Protein AF-A0A2P4PXH3-F1 (afdb_monomer_lite)

Foldseek 3Di:
DVVVVVVVVVVVVVVVVVVVVVVVVVVVVVVVVVVVVVVVVVVVVVVVVVVVVVVVVVVVVVVVVVCCLLLPQLAECVCVVLVVLDDSVLSSVLSNCQQPPPDHDDSVQRNDDHVVSVVSSVVSSVVVVVVVVVVVVVVVVVVVVVVVVVVVVVVVD

Structure (mmCIF, N/CA/C/O backbone):
data_AF-A0A2P4PXH3-F1
#
_entry.id   AF-A0A2P4PXH3-F1
#
loop_
_atom_site.group_PDB
_atom_site.id
_atom_site.type_symbol
_atom_site.label_atom_id
_atom_site.label_alt_id
_atom_site.label_comp_id
_atom_site.label_asym_id
_atom_site.label_entity_id
_atom_site.label_seq_id
_atom_site.pdbx_PDB_ins_code
_atom_site.Cartn_x
_atom_site.Cartn_y
_atom_site.Cartn_z
_atom_site.occupancy
_atom_site.B_iso_or_equiv
_atom_site.auth_seq_id
_atom_site.auth_comp_id
_atom_site.auth_asym_id
_atom_site.auth_atom_id
_atom_site.pdbx_PDB_model_num
ATOM 1 N N . MET A 1 1 ? 57.988 -6.905 -67.460 1.00 62.19 1 MET A N 1
ATOM 2 C CA . MET A 1 1 ? 56.958 -7.724 -68.136 1.00 62.19 1 MET A CA 1
ATOM 3 C C . MET A 1 1 ? 56.454 -8.871 -67.262 1.00 62.19 1 MET A C 1
ATOM 5 O O . MET A 1 1 ? 55.381 -8.696 -66.715 1.00 62.19 1 MET A O 1
ATOM 9 N N . GLN A 1 2 ? 57.168 -9.992 -67.050 1.00 64.94 2 GLN A N 1
ATOM 10 C CA . GLN A 1 2 ? 56.602 -11.113 -66.259 1.00 64.94 2 GLN A CA 1
ATOM 11 C C . GLN A 1 2 ? 56.309 -10.747 -64.787 1.00 64.94 2 GLN A C 1
ATOM 13 O O . GLN A 1 2 ? 55.226 -11.041 -64.301 1.00 64.94 2 GLN A O 1
ATOM 18 N N . SER A 1 3 ? 57.203 -10.010 -64.112 1.00 68.44 3 SER A N 1
ATOM 19 C CA . SER A 1 3 ? 56.995 -9.595 -62.710 1.00 68.44 3 SER A CA 1
ATOM 20 C C . SER A 1 3 ? 55.825 -8.622 -62.509 1.00 68.44 3 SER A C 1
ATOM 22 O O . SER A 1 3 ? 55.194 -8.634 -61.462 1.00 68.44 3 SER A O 1
ATOM 24 N N . GLU A 1 4 ? 55.522 -7.788 -63.507 1.00 69.25 4 GLU A N 1
ATOM 25 C CA . GLU A 1 4 ? 54.403 -6.830 -63.463 1.00 69.25 4 GLU A CA 1
ATOM 26 C C . GLU A 1 4 ? 53.055 -7.538 -63.677 1.00 69.25 4 GLU A C 1
ATOM 28 O O . GLU A 1 4 ? 52.033 -7.131 -63.119 1.00 69.25 4 GLU A O 1
ATOM 33 N N . ILE A 1 5 ? 53.051 -8.621 -64.464 1.00 70.12 5 ILE A N 1
ATOM 34 C CA . ILE A 1 5 ? 51.877 -9.477 -64.667 1.00 70.12 5 ILE A CA 1
ATOM 35 C C . ILE A 1 5 ? 51.546 -10.226 -63.364 1.00 70.12 5 ILE A C 1
ATOM 37 O O . ILE A 1 5 ? 50.394 -10.208 -62.930 1.00 70.12 5 ILE A O 1
ATOM 41 N N . ASP A 1 6 ? 52.555 -10.784 -62.689 1.00 77.75 6 ASP A N 1
ATOM 42 C CA . ASP A 1 6 ? 52.374 -11.545 -61.445 1.00 77.75 6 ASP A CA 1
ATOM 43 C C . ASP A 1 6 ? 51.876 -10.659 -60.274 1.00 77.75 6 ASP A C 1
ATOM 45 O O . ASP A 1 6 ? 51.034 -11.071 -59.469 1.00 77.75 6 ASP A O 1
ATOM 49 N N . GLU A 1 7 ? 52.339 -9.407 -60.195 1.00 85.88 7 GLU A N 1
ATOM 50 C CA . GLU A 1 7 ? 51.901 -8.430 -59.186 1.00 85.88 7 GLU A CA 1
ATOM 51 C C . GLU A 1 7 ? 50.451 -7.965 -59.424 1.00 85.88 7 GLU A C 1
ATOM 53 O O . GLU A 1 7 ? 49.658 -7.836 -58.485 1.00 85.88 7 GLU A O 1
ATOM 58 N N . THR A 1 8 ? 50.064 -7.811 -60.695 1.00 87.69 8 THR A N 1
ATOM 59 C CA . THR A 1 8 ? 48.694 -7.464 -61.101 1.00 87.69 8 THR A CA 1
ATOM 60 C C . THR A 1 8 ? 47.686 -8.544 -60.696 1.00 87.69 8 THR A C 1
ATOM 62 O O . THR A 1 8 ? 46.592 -8.226 -60.221 1.00 87.69 8 THR A O 1
ATOM 65 N N . ASP A 1 9 ? 48.032 -9.822 -60.844 1.00 89.62 9 ASP A N 1
ATOM 66 C CA . ASP A 1 9 ? 47.140 -10.922 -60.464 1.00 89.62 9 ASP A CA 1
ATOM 67 C C . ASP A 1 9 ? 47.022 -11.084 -58.939 1.00 89.62 9 ASP A C 1
ATOM 69 O O . ASP A 1 9 ? 45.924 -11.324 -58.427 1.00 89.62 9 ASP A O 1
ATOM 73 N N . SER A 1 10 ? 48.101 -10.832 -58.191 1.00 90.12 10 SER A N 1
ATOM 74 C CA . SER A 1 10 ? 48.070 -10.776 -56.721 1.00 90.12 10 SER A CA 1
ATOM 75 C C . SER A 1 10 ? 47.143 -9.664 -56.198 1.00 90.12 10 SER A C 1
ATOM 77 O O . SER A 1 10 ? 46.334 -9.884 -55.287 1.00 90.12 10 SER A O 1
ATOM 79 N N . LEU A 1 11 ? 47.175 -8.479 -56.823 1.00 93.31 11 LEU A N 1
ATOM 80 C CA . LEU A 1 11 ? 46.281 -7.367 -56.482 1.00 93.31 11 LEU A CA 1
ATOM 81 C C . LEU A 1 11 ? 44.805 -7.695 -56.754 1.00 93.31 11 LEU A C 1
ATOM 83 O O . LEU A 1 11 ? 43.960 -7.398 -55.908 1.00 93.31 11 LEU A O 1
ATOM 87 N N . LYS A 1 12 ? 44.481 -8.357 -57.874 1.00 93.25 12 LYS A N 1
ATOM 88 C CA . LYS A 1 12 ? 43.102 -8.797 -58.174 1.00 93.25 12 LYS A CA 1
ATOM 89 C C . LYS A 1 12 ? 42.553 -9.742 -57.105 1.00 93.25 12 LYS A C 1
ATOM 91 O O . LYS A 1 12 ? 41.405 -9.593 -56.690 1.00 93.25 12 LYS A O 1
ATOM 96 N N . ILE A 1 13 ? 43.371 -10.682 -56.627 1.00 94.06 13 ILE A N 1
ATOM 97 C CA . ILE A 1 13 ? 42.988 -11.603 -55.546 1.00 94.06 13 ILE A CA 1
ATOM 98 C C . ILE A 1 13 ? 42.719 -10.826 -54.249 1.00 94.06 13 ILE A C 1
ATOM 100 O O . ILE A 1 13 ? 41.737 -11.093 -53.553 1.00 94.06 13 ILE A O 1
ATOM 104 N N . CYS A 1 14 ? 43.563 -9.840 -53.930 1.00 93.12 14 CYS A N 1
ATOM 105 C CA . CYS A 1 14 ? 43.396 -9.015 -52.735 1.00 93.12 14 CYS A CA 1
ATOM 106 C C . CYS A 1 14 ? 42.105 -8.176 -52.788 1.00 93.12 14 CYS A C 1
ATOM 108 O O . CYS A 1 14 ? 41.376 -8.110 -51.797 1.00 93.12 14 CYS A O 1
ATOM 110 N N . ILE A 1 15 ? 41.779 -7.608 -53.955 1.00 95.81 15 ILE A N 1
ATOM 111 C CA . ILE A 1 15 ? 40.533 -6.863 -54.191 1.00 95.81 15 ILE A CA 1
ATOM 112 C C . ILE A 1 15 ? 39.315 -7.770 -53.997 1.00 95.81 15 ILE A C 1
ATOM 114 O O . ILE A 1 15 ? 38.429 -7.426 -53.219 1.00 95.81 15 ILE A O 1
ATOM 118 N N . ALA A 1 16 ? 39.303 -8.957 -54.611 1.00 95.06 16 ALA A N 1
ATOM 119 C CA . ALA A 1 16 ? 38.190 -9.897 -54.475 1.00 95.06 16 ALA A CA 1
ATOM 120 C C . ALA A 1 16 ? 37.948 -10.304 -53.008 1.00 95.06 16 ALA A C 1
ATOM 122 O O . ALA A 1 16 ? 36.805 -10.396 -52.559 1.00 95.06 16 ALA A O 1
ATOM 123 N N . ARG A 1 17 ? 39.017 -10.494 -52.219 1.00 95.75 17 ARG A N 1
ATOM 124 C CA . ARG A 1 17 ? 38.901 -10.789 -50.782 1.00 95.75 17 ARG A CA 1
ATOM 125 C C . ARG A 1 17 ? 38.281 -9.625 -50.002 1.00 95.75 17 ARG A C 1
ATOM 127 O O . ARG A 1 17 ? 37.410 -9.857 -49.168 1.00 95.75 17 ARG A O 1
ATOM 134 N N . LEU A 1 18 ? 38.701 -8.391 -50.287 1.00 95.81 18 LEU A N 1
ATOM 135 C CA . LEU A 1 18 ? 38.145 -7.190 -49.655 1.00 95.81 18 LEU A CA 1
ATOM 136 C C . LEU A 1 18 ? 36.676 -6.957 -50.037 1.00 95.81 18 LEU A C 1
ATOM 138 O O . LEU A 1 18 ? 35.897 -6.484 -49.213 1.00 95.81 18 LEU A O 1
ATOM 142 N N . GLU A 1 19 ? 36.268 -7.298 -51.259 1.00 95.38 19 GLU A N 1
ATOM 143 C CA . GLU A 1 19 ? 34.866 -7.224 -51.687 1.00 95.38 19 GLU A CA 1
ATOM 144 C C . GLU A 1 19 ? 33.976 -8.202 -50.912 1.00 95.38 19 GLU A C 1
ATOM 146 O O . GLU A 1 19 ? 32.898 -7.816 -50.451 1.00 95.38 19 GLU A O 1
ATOM 151 N N . VAL A 1 20 ? 34.446 -9.437 -50.703 1.00 96.38 20 VAL A N 1
ATOM 152 C CA . VAL A 1 20 ? 33.749 -10.436 -49.879 1.00 96.38 20 VAL A CA 1
ATOM 153 C C . VAL A 1 20 ? 33.638 -9.961 -48.430 1.00 96.38 20 VAL A C 1
ATOM 155 O O . VAL A 1 20 ? 32.543 -9.966 -47.865 1.00 96.38 20 VAL A O 1
ATOM 158 N N . GLU A 1 21 ? 34.734 -9.477 -47.843 1.00 96.38 21 GLU A N 1
ATOM 159 C CA . GLU A 1 21 ? 34.744 -8.975 -46.464 1.00 96.38 21 GLU A CA 1
ATOM 160 C C . GLU A 1 21 ? 33.810 -7.763 -46.287 1.00 96.38 21 GLU A C 1
ATOM 162 O O . GLU A 1 21 ? 33.033 -7.693 -45.331 1.00 96.38 21 GLU A O 1
ATOM 167 N N . ASN A 1 22 ? 33.781 -6.845 -47.258 1.00 96.19 22 ASN A N 1
ATOM 168 C CA . ASN A 1 22 ? 32.843 -5.721 -47.269 1.00 96.19 22 ASN A CA 1
ATOM 169 C C . ASN A 1 22 ? 31.378 -6.170 -47.371 1.00 96.19 22 ASN A C 1
ATOM 171 O O . ASN A 1 22 ? 30.505 -5.576 -46.729 1.00 96.19 22 ASN A O 1
ATOM 175 N N . ALA A 1 23 ? 31.081 -7.208 -48.158 1.00 96.19 23 ALA A N 1
ATOM 176 C CA . ALA A 1 23 ? 29.735 -7.767 -48.247 1.00 96.19 23 ALA A CA 1
ATOM 177 C C . ALA A 1 23 ? 29.297 -8.409 -46.918 1.00 96.19 23 ALA A C 1
ATOM 179 O O . ALA A 1 23 ? 28.169 -8.190 -46.464 1.00 96.19 23 ALA A O 1
ATOM 180 N N . GLU A 1 24 ? 30.195 -9.136 -46.247 1.00 97.19 24 GLU A N 1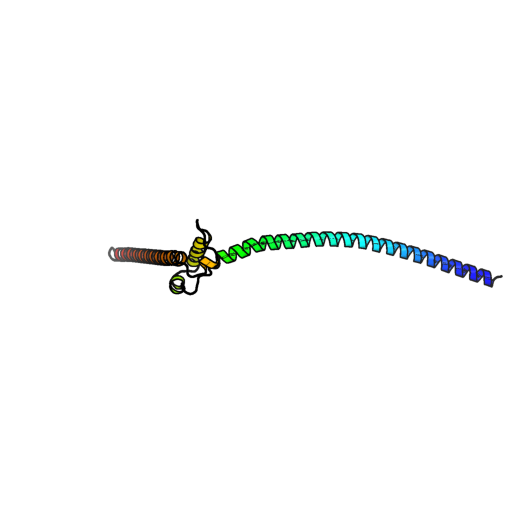
ATOM 181 C CA . GLU A 1 24 ? 29.938 -9.701 -44.919 1.00 97.19 24 GLU A CA 1
ATOM 182 C C . GLU A 1 24 ? 29.702 -8.620 -43.858 1.00 97.19 24 GLU A C 1
ATOM 184 O O . GLU A 1 24 ? 28.777 -8.738 -43.048 1.00 97.19 24 GLU A O 1
ATOM 189 N N . LEU A 1 25 ? 30.493 -7.542 -43.870 1.00 97.44 25 LEU A N 1
ATOM 190 C CA . LEU A 1 25 ? 30.313 -6.407 -42.961 1.00 97.44 25 LEU A CA 1
ATOM 191 C C . LEU A 1 25 ? 28.958 -5.728 -43.167 1.00 97.44 25 LEU A C 1
ATOM 193 O O . LEU A 1 25 ? 28.255 -5.467 -42.190 1.00 97.44 25 LEU A O 1
ATOM 197 N N . ARG A 1 26 ? 28.545 -5.508 -44.421 1.00 96.50 26 ARG A N 1
ATOM 198 C CA . ARG A 1 26 ? 27.214 -4.962 -44.741 1.00 96.50 26 ARG A CA 1
ATOM 199 C C . ARG A 1 26 ? 26.093 -5.844 -44.199 1.00 96.50 26 ARG A C 1
ATOM 201 O O . ARG A 1 26 ? 25.139 -5.325 -43.622 1.00 96.50 2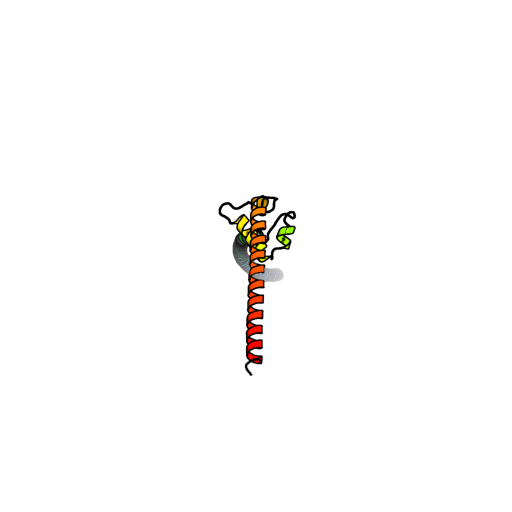6 ARG A O 1
ATOM 208 N N . LYS A 1 27 ? 26.223 -7.169 -44.327 1.00 97.38 27 LYS A N 1
ATOM 209 C CA . LYS A 1 27 ? 25.250 -8.118 -43.771 1.00 97.38 27 LYS A CA 1
ATOM 210 C C . LYS A 1 27 ? 25.174 -8.019 -42.244 1.00 97.38 27 LYS A C 1
ATOM 212 O O . LYS A 1 27 ? 24.079 -7.888 -41.699 1.00 97.38 27 LYS A O 1
ATOM 217 N N . LYS A 1 28 ? 26.322 -8.010 -41.555 1.00 97.44 28 LYS A N 1
ATOM 218 C CA . LYS A 1 28 ? 26.382 -7.841 -40.090 1.00 97.44 28 LYS A CA 1
ATOM 219 C C . LYS A 1 28 ? 25.762 -6.514 -39.645 1.00 97.44 28 LYS A C 1
ATOM 221 O O . LYS A 1 28 ? 25.089 -6.475 -38.618 1.00 97.44 28 LYS A O 1
ATOM 226 N N . PHE A 1 29 ? 25.950 -5.446 -40.419 1.00 96.38 29 PHE A N 1
ATOM 227 C CA . PHE A 1 29 ? 25.375 -4.135 -40.124 1.00 96.38 29 PHE A CA 1
ATOM 228 C C . PHE A 1 29 ? 23.842 -4.156 -40.189 1.00 96.38 29 PHE A C 1
ATOM 230 O O . PHE A 1 29 ? 23.186 -3.728 -39.241 1.00 96.38 29 PHE A O 1
ATOM 237 N N . ALA A 1 30 ? 23.274 -4.749 -41.244 1.00 96.62 30 ALA A N 1
ATOM 238 C CA . ALA A 1 30 ? 21.826 -4.910 -41.384 1.00 96.62 30 ALA A CA 1
ATOM 239 C C . ALA A 1 30 ? 21.218 -5.764 -40.252 1.00 96.62 30 ALA A C 1
ATOM 241 O O . ALA A 1 30 ? 20.161 -5.437 -39.713 1.00 96.62 30 ALA A O 1
ATOM 242 N N . GLU A 1 31 ? 21.904 -6.832 -39.831 1.00 97.50 31 GLU A N 1
ATOM 243 C CA . GLU A 1 31 ? 21.472 -7.664 -38.697 1.00 97.50 31 GLU A CA 1
ATOM 244 C C . GLU A 1 31 ? 21.506 -6.919 -37.351 1.00 97.50 31 GLU A C 1
ATOM 246 O O . GLU A 1 31 ? 20.672 -7.174 -36.477 1.00 97.50 31 GLU A O 1
ATOM 251 N N . ILE A 1 32 ? 22.476 -6.023 -37.143 1.00 97.56 32 ILE A N 1
ATOM 252 C CA . ILE A 1 32 ? 22.544 -5.173 -35.944 1.00 97.56 32 ILE A CA 1
ATOM 253 C C . ILE A 1 32 ? 21.410 -4.148 -35.963 1.00 97.56 32 ILE A C 1
ATOM 255 O O . ILE A 1 32 ? 20.761 -3.931 -34.941 1.00 97.56 32 ILE A O 1
ATOM 259 N N . GLU A 1 33 ? 21.134 -3.547 -37.117 1.00 97.44 33 GLU A N 1
ATOM 260 C CA . GLU A 1 33 ? 20.068 -2.560 -37.274 1.00 97.44 33 GLU A CA 1
ATOM 261 C C . GLU A 1 33 ? 18.683 -3.169 -37.006 1.00 97.44 33 GLU A C 1
ATOM 263 O O . GLU A 1 33 ? 17.896 -2.605 -36.240 1.00 97.44 33 GLU A O 1
ATOM 268 N N . ALA A 1 34 ? 18.432 -4.379 -37.516 1.00 97.06 34 ALA A N 1
ATOM 269 C CA . ALA A 1 34 ? 17.218 -5.137 -37.220 1.00 97.06 34 ALA A CA 1
ATOM 270 C C . ALA A 1 34 ? 17.077 -5.447 -35.717 1.00 97.06 34 ALA A C 1
ATOM 272 O O . ALA A 1 34 ? 16.019 -5.212 -35.127 1.00 97.06 34 ALA A O 1
ATOM 273 N N . ARG A 1 35 ? 18.156 -5.908 -35.064 1.00 97.25 35 ARG A N 1
ATOM 274 C CA . ARG A 1 35 ? 18.163 -6.160 -33.611 1.00 97.25 35 ARG A CA 1
ATOM 275 C C . ARG A 1 35 ? 17.940 -4.887 -32.796 1.00 97.25 35 ARG A C 1
ATOM 277 O O . ARG A 1 35 ? 17.235 -4.924 -31.791 1.00 97.25 35 ARG A O 1
ATOM 284 N N . ASN A 1 36 ? 18.482 -3.753 -33.229 1.00 97.56 36 ASN A N 1
ATOM 285 C CA . ASN A 1 36 ? 18.261 -2.467 -32.570 1.00 97.56 36 ASN A CA 1
ATOM 286 C C . ASN A 1 36 ? 16.800 -2.010 -32.669 1.00 97.56 36 ASN A C 1
ATOM 288 O O . ASN A 1 36 ? 16.261 -1.481 -31.694 1.00 97.56 36 ASN A O 1
ATOM 292 N N . ALA A 1 37 ? 16.145 -2.226 -33.812 1.00 97.12 37 ALA A N 1
ATOM 293 C CA . ALA A 1 37 ? 14.717 -1.951 -33.962 1.00 97.12 37 ALA A CA 1
ATOM 294 C C . ALA A 1 37 ? 13.869 -2.840 -33.034 1.00 97.12 37 ALA A C 1
ATOM 296 O O . ALA A 1 37 ? 12.962 -2.344 -32.362 1.00 97.12 37 ALA A O 1
ATOM 297 N N . GLU A 1 38 ? 14.209 -4.128 -32.923 1.00 97.88 38 GLU A N 1
ATOM 298 C CA . GLU A 1 38 ? 13.535 -5.051 -32.006 1.00 97.88 38 GLU A CA 1
ATOM 299 C C . GLU A 1 38 ? 13.716 -4.642 -30.535 1.00 97.88 38 GLU A C 1
ATOM 301 O O . GLU A 1 38 ? 12.747 -4.607 -29.772 1.00 97.88 38 GLU A O 1
ATOM 306 N N . LEU A 1 39 ? 14.940 -4.291 -30.129 1.00 97.75 39 LEU A N 1
ATOM 307 C CA . LEU A 1 39 ? 15.228 -3.852 -28.762 1.00 97.75 39 LEU A CA 1
ATOM 308 C C . LEU A 1 39 ? 14.455 -2.581 -28.400 1.00 97.75 39 LEU A C 1
ATOM 310 O O . LEU A 1 39 ? 13.862 -2.527 -27.324 1.00 97.75 39 LEU A O 1
ATOM 314 N N . LYS A 1 40 ? 14.379 -1.600 -29.308 1.00 97.38 40 LYS A N 1
ATOM 315 C CA . LYS A 1 40 ? 13.558 -0.394 -29.113 1.00 97.38 40 LYS A CA 1
ATOM 316 C C . LYS A 1 40 ? 12.084 -0.734 -28.879 1.00 97.38 40 LYS A C 1
ATOM 318 O O . LYS A 1 40 ? 11.475 -0.192 -27.961 1.00 97.38 40 LYS A O 1
ATOM 323 N N . ALA A 1 41 ? 11.524 -1.670 -29.648 1.00 97.00 41 ALA A N 1
ATOM 324 C CA . ALA A 1 41 ? 10.140 -2.109 -29.462 1.00 97.00 41 ALA A CA 1
ATOM 325 C C . ALA A 1 41 ? 9.916 -2.823 -28.114 1.00 97.00 41 ALA A C 1
ATOM 327 O O . ALA A 1 41 ? 8.858 -2.672 -27.501 1.00 97.00 41 ALA A O 1
ATOM 328 N N . ARG A 1 42 ? 10.901 -3.592 -27.627 1.00 97.38 42 ARG A N 1
ATOM 329 C CA . ARG A 1 42 ? 10.841 -4.239 -26.302 1.00 97.38 42 ARG A CA 1
ATOM 330 C C . ARG A 1 42 ? 10.936 -3.228 -25.157 1.00 97.38 42 ARG A C 1
ATOM 332 O O . ARG A 1 42 ? 10.223 -3.396 -24.173 1.00 97.38 42 ARG A O 1
ATOM 339 N N . ILE A 1 43 ? 11.770 -2.193 -25.292 1.00 97.19 43 ILE A N 1
ATOM 340 C CA . ILE A 1 43 ? 11.894 -1.112 -24.301 1.00 97.19 43 ILE A 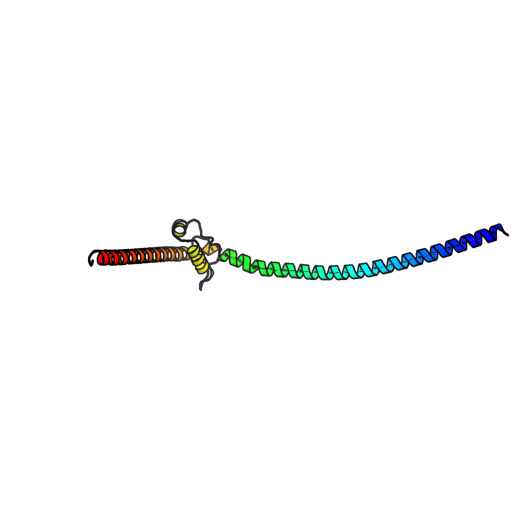CA 1
ATOM 341 C C . ILE A 1 43 ? 10.558 -0.382 -24.142 1.00 97.19 43 ILE A C 1
ATOM 343 O O . ILE A 1 43 ? 10.057 -0.317 -23.025 1.00 97.19 43 ILE A O 1
ATOM 347 N N . ALA A 1 44 ? 9.926 0.038 -25.243 1.00 96.25 44 ALA A N 1
ATOM 348 C CA . ALA A 1 44 ? 8.627 0.716 -25.192 1.00 96.25 44 ALA A CA 1
ATOM 349 C C . ALA A 1 44 ? 7.557 -0.120 -24.456 1.00 96.25 44 ALA A C 1
ATOM 351 O O . ALA A 1 44 ? 6.860 0.375 -23.576 1.00 96.25 44 ALA A O 1
ATOM 352 N N . LYS A 1 45 ? 7.486 -1.433 -24.731 1.00 96.19 45 LYS A N 1
ATOM 353 C CA . LYS A 1 45 ? 6.568 -2.340 -24.014 1.00 96.19 45 LYS A CA 1
ATOM 354 C C . LYS A 1 45 ? 6.868 -2.450 -22.516 1.00 96.19 45 LYS A C 1
ATOM 356 O O . LYS A 1 45 ? 5.950 -2.630 -21.719 1.00 96.19 45 LYS A O 1
ATOM 361 N N . LEU A 1 46 ? 8.143 -2.426 -22.124 1.00 95.31 46 LEU A N 1
ATOM 362 C CA . LEU A 1 46 ? 8.530 -2.485 -20.713 1.00 95.31 46 LEU A CA 1
ATOM 363 C C . LEU A 1 46 ? 8.176 -1.188 -19.978 1.00 95.31 46 LEU A C 1
ATOM 365 O O . LEU A 1 46 ? 7.694 -1.264 -18.850 1.00 95.31 46 LEU A O 1
ATOM 369 N N . GLU A 1 47 ? 8.356 -0.033 -20.617 1.00 93.62 47 GLU A N 1
ATOM 370 C CA . GLU A 1 47 ? 7.971 1.276 -20.073 1.00 93.62 47 GLU A CA 1
ATOM 371 C C . GLU A 1 47 ? 6.453 1.369 -19.830 1.00 93.62 47 GLU A C 1
ATOM 373 O O . GLU A 1 47 ? 6.020 1.813 -18.759 1.00 93.62 47 GLU A O 1
ATOM 378 N N . ASP A 1 48 ? 5.641 0.857 -20.762 1.00 92.50 48 ASP A N 1
ATOM 379 C CA . ASP A 1 48 ? 4.183 0.772 -20.601 1.00 92.50 48 ASP A CA 1
ATOM 380 C C . ASP A 1 48 ? 3.797 -0.096 -19.393 1.00 92.50 48 ASP A C 1
ATOM 382 O O . ASP A 1 48 ? 2.999 0.312 -18.544 1.00 92.50 48 ASP A O 1
ATOM 386 N N . ASN A 1 49 ? 4.409 -1.277 -19.260 1.00 93.25 49 ASN A N 1
ATOM 387 C CA . ASN A 1 49 ? 4.161 -2.180 -18.133 1.00 93.25 49 ASN A CA 1
ATOM 388 C C . ASN A 1 49 ? 4.603 -1.573 -16.794 1.00 93.25 49 ASN A C 1
ATOM 390 O O . ASN A 1 49 ? 3.937 -1.758 -15.775 1.00 93.25 49 ASN A O 1
ATOM 394 N N . GLN A 1 50 ? 5.720 -0.844 -16.774 1.00 92.31 50 GLN A N 1
ATOM 395 C CA . GLN A 1 50 ? 6.196 -0.161 -15.574 1.00 92.31 50 GLN A CA 1
ATOM 396 C C . GLN A 1 50 ? 5.211 0.928 -15.134 1.00 92.31 50 GLN A C 1
ATOM 398 O O . GLN A 1 50 ? 4.845 0.986 -13.959 1.00 92.31 50 GLN A O 1
ATOM 403 N N . THR A 1 51 ? 4.715 1.728 -16.080 1.00 90.62 51 THR A N 1
ATOM 404 C CA . THR A 1 51 ? 3.681 2.738 -15.818 1.00 90.62 51 THR A CA 1
ATOM 405 C C . THR A 1 51 ? 2.405 2.099 -15.265 1.00 90.62 51 THR A C 1
ATOM 407 O O . THR A 1 51 ? 1.857 2.567 -14.265 1.00 90.62 51 THR A O 1
ATOM 410 N N . GLN A 1 52 ? 1.955 0.984 -15.853 1.00 88.00 52 GLN A N 1
ATOM 411 C CA . GLN A 1 52 ? 0.797 0.236 -15.352 1.00 88.00 52 GLN A CA 1
ATOM 412 C C . GLN A 1 52 ? 1.011 -0.287 -13.925 1.00 88.00 52 GLN A C 1
ATOM 414 O O . GLN A 1 52 ? 0.120 -0.155 -13.085 1.00 88.00 52 GLN A O 1
ATOM 419 N N . ASN A 1 53 ? 2.191 -0.829 -13.620 1.00 88.12 53 ASN A N 1
ATOM 420 C CA . ASN A 1 53 ? 2.510 -1.345 -12.289 1.00 88.12 53 ASN A CA 1
ATOM 421 C C . ASN A 1 53 ? 2.495 -0.252 -11.212 1.00 88.12 53 ASN A C 1
ATOM 423 O O . ASN A 1 53 ? 1.972 -0.487 -10.122 1.00 88.12 53 ASN A O 1
ATOM 427 N N . GLU A 1 54 ? 3.010 0.945 -11.504 1.00 89.19 54 GLU A N 1
ATOM 428 C CA . GLU A 1 54 ? 2.949 2.071 -10.562 1.00 89.19 54 GLU A CA 1
ATOM 429 C C . GLU A 1 54 ? 1.505 2.529 -10.312 1.00 89.19 54 GLU A C 1
ATOM 431 O O . GLU A 1 54 ? 1.120 2.774 -9.166 1.00 89.19 54 GLU A O 1
ATOM 436 N N . ILE A 1 55 ? 0.660 2.566 -11.349 1.00 87.56 55 ILE A N 1
ATOM 437 C CA . ILE A 1 55 ? -0.770 2.876 -11.193 1.00 87.56 55 ILE A CA 1
ATOM 438 C C . ILE A 1 55 ? -1.456 1.822 -10.316 1.00 87.56 55 ILE A C 1
ATOM 440 O O . ILE A 1 55 ? -2.145 2.176 -9.359 1.00 87.56 55 ILE A O 1
ATOM 444 N N . VAL A 1 56 ? -1.239 0.533 -10.589 1.00 87.81 56 VAL A N 1
ATOM 445 C CA . VAL A 1 56 ? -1.808 -0.568 -9.796 1.00 87.81 56 VAL A CA 1
ATOM 446 C C . VAL A 1 56 ? -1.346 -0.490 -8.339 1.00 87.81 56 VAL A C 1
ATOM 448 O O . VAL A 1 56 ? -2.162 -0.607 -7.426 1.00 87.81 56 VAL A O 1
ATOM 451 N N . LYS A 1 57 ? -0.060 -0.227 -8.096 1.00 84.19 57 LYS A N 1
ATOM 452 C CA . LYS A 1 57 ? 0.501 -0.062 -6.750 1.00 84.19 57 LYS A CA 1
ATOM 453 C C . LYS A 1 57 ? -0.139 1.109 -6.003 1.00 84.19 57 LYS A C 1
ATOM 455 O O . LYS A 1 57 ? -0.512 0.953 -4.841 1.00 84.19 57 LYS A O 1
ATOM 460 N N . ASN A 1 58 ? -0.324 2.249 -6.665 1.00 82.75 58 ASN A N 1
ATOM 461 C CA . ASN A 1 58 ? -0.985 3.413 -6.075 1.00 82.75 58 ASN A CA 1
ATOM 462 C C . ASN A 1 58 ? -2.464 3.131 -5.763 1.00 82.75 58 ASN A C 1
ATOM 464 O O . ASN A 1 58 ? -2.932 3.449 -4.668 1.00 82.75 58 ASN A O 1
ATOM 468 N N . LEU A 1 59 ? -3.180 2.460 -6.671 1.00 78.75 59 LEU A N 1
ATOM 469 C CA . LEU A 1 59 ? -4.576 2.058 -6.472 1.00 78.75 59 LEU A CA 1
ATOM 470 C C . LEU A 1 59 ? -4.753 1.027 -5.350 1.00 78.75 59 LEU A C 1
ATOM 472 O O . LEU A 1 59 ? -5.766 1.067 -4.661 1.00 78.75 59 LEU A O 1
ATOM 476 N N . LEU A 1 60 ? -3.788 0.126 -5.143 1.00 75.56 60 LEU A N 1
ATOM 477 C CA . LEU A 1 60 ? -3.805 -0.855 -4.049 1.00 75.56 60 LEU A CA 1
ATOM 478 C C . LEU A 1 60 ? -3.351 -0.260 -2.705 1.00 75.56 60 LEU A C 1
ATOM 480 O O . LEU A 1 60 ? -3.817 -0.696 -1.651 1.00 75.56 60 LEU A O 1
ATOM 484 N N . SER A 1 61 ? -2.484 0.755 -2.723 1.00 74.75 61 SER A N 1
ATOM 485 C CA . SER A 1 61 ? -1.990 1.442 -1.522 1.00 74.75 61 SER A CA 1
ATOM 486 C C . SER A 1 61 ? -3.091 2.235 -0.804 1.00 74.75 61 SER A C 1
ATOM 488 O O . SER A 1 61 ? -3.226 2.144 0.416 1.00 74.75 61 SER A O 1
ATOM 490 N N . LEU A 1 62 ? -3.941 2.953 -1.548 1.00 63.66 62 LEU A N 1
ATOM 491 C CA . LEU A 1 62 ? -5.034 3.761 -0.988 1.00 63.66 62 LEU A CA 1
ATOM 492 C C . LEU A 1 62 ? -6.004 2.967 -0.084 1.00 63.66 62 LEU A C 1
ATOM 494 O O . LEU A 1 62 ? -6.178 3.348 1.078 1.00 63.66 62 LEU A O 1
ATOM 498 N N . PRO A 1 63 ? -6.621 1.855 -0.533 1.00 64.69 63 PRO A N 1
ATOM 499 C CA . PRO A 1 63 ? -7.518 1.074 0.309 1.00 64.69 63 PRO A CA 1
ATOM 500 C C . PRO A 1 63 ? -6.773 0.376 1.449 1.00 64.69 63 PRO A C 1
ATOM 502 O O . PRO A 1 63 ? -7.345 0.234 2.525 1.00 64.69 63 PRO A O 1
ATOM 505 N N . MET A 1 64 ? -5.506 -0.016 1.269 1.00 60.91 64 MET A N 1
ATOM 506 C CA . MET A 1 64 ? -4.713 -0.633 2.336 1.00 60.91 64 MET A CA 1
ATOM 507 C C . MET A 1 64 ? -4.428 0.351 3.480 1.00 60.91 64 MET A C 1
ATOM 509 O O . MET A 1 64 ? -4.613 -0.013 4.638 1.00 60.91 64 MET A O 1
ATOM 513 N N . VAL A 1 65 ? -4.053 1.600 3.180 1.00 60.88 65 VAL A N 1
ATOM 514 C CA . VAL A 1 65 ? -3.804 2.653 4.187 1.00 60.88 65 VAL A CA 1
ATOM 515 C C . VAL A 1 65 ? -5.092 3.072 4.906 1.00 60.88 65 VAL A C 1
ATOM 517 O O . VAL A 1 65 ? -5.103 3.271 6.122 1.00 60.88 65 VAL A O 1
ATOM 520 N N . ILE A 1 66 ? -6.211 3.157 4.185 1.00 62.75 66 ILE A N 1
ATOM 521 C CA . ILE A 1 66 ? -7.515 3.459 4.793 1.00 62.75 66 ILE A CA 1
ATOM 522 C C . ILE A 1 66 ? -7.968 2.295 5.689 1.00 62.75 66 ILE A C 1
ATOM 524 O O . ILE A 1 66 ? -8.416 2.506 6.817 1.00 62.75 66 ILE A O 1
ATOM 528 N N . MET A 1 67 ? -7.797 1.051 5.232 1.00 60.62 67 MET A N 1
ATOM 529 C CA . MET A 1 67 ? -8.139 -0.143 6.002 1.00 60.62 67 MET A CA 1
ATOM 530 C C . MET A 1 67 ? -7.285 -0.257 7.271 1.00 60.62 67 MET A C 1
ATOM 532 O O . MET A 1 67 ? -7.822 -0.578 8.329 1.00 60.62 67 MET A O 1
ATOM 536 N N . THR A 1 68 ? -5.984 0.049 7.222 1.00 61.25 68 THR A N 1
ATOM 537 C CA . THR A 1 68 ? -5.125 0.023 8.418 1.00 61.25 68 THR A CA 1
ATOM 538 C C . THR A 1 68 ? -5.494 1.116 9.422 1.00 61.25 68 THR A C 1
ATOM 540 O O . THR A 1 68 ? -5.543 0.816 10.615 1.00 61.25 68 THR A O 1
ATOM 543 N N . GLY A 1 69 ? -5.842 2.330 8.983 1.00 60.50 69 GLY A N 1
ATOM 544 C CA . GLY A 1 69 ? -6.318 3.407 9.868 1.00 60.50 69 GLY A CA 1
ATOM 545 C C . GLY A 1 69 ? -7.685 3.140 10.522 1.00 60.50 69 GLY A C 1
ATOM 546 O O . GLY A 1 69 ? -7.949 3.602 11.633 1.00 60.50 69 GLY A O 1
ATOM 547 N N . ILE A 1 70 ? -8.551 2.351 9.874 1.00 62.91 70 ILE A N 1
ATOM 548 C CA . ILE A 1 70 ? -9.860 1.940 10.417 1.00 62.91 70 ILE A CA 1
ATOM 549 C C . ILE A 1 70 ? -9.740 0.689 11.306 1.00 62.91 70 ILE A C 1
ATOM 551 O O . ILE A 1 70 ? -10.444 0.571 12.310 1.00 62.91 70 ILE A O 1
ATOM 555 N N . LEU A 1 71 ? -8.862 -0.255 10.961 1.00 65.31 71 LEU A N 1
ATOM 556 C CA . LEU A 1 71 ? -8.689 -1.516 11.695 1.00 65.31 71 LEU A CA 1
ATOM 557 C C . LEU A 1 71 ? -7.697 -1.426 12.858 1.00 65.31 71 LEU A C 1
ATOM 559 O O . LEU A 1 71 ? -7.649 -2.349 13.677 1.00 65.31 71 LEU A O 1
ATOM 563 N N . THR A 1 72 ? -6.930 -0.337 12.956 1.00 78.50 72 THR A N 1
ATOM 564 C CA . THR A 1 72 ? -5.960 -0.115 14.035 1.00 78.50 72 THR A CA 1
ATOM 565 C C . THR A 1 72 ? -6.389 1.086 14.875 1.00 78.50 72 THR A C 1
ATOM 567 O O . THR A 1 72 ? -6.082 2.223 14.528 1.00 78.50 72 THR A O 1
ATOM 570 N N . PRO A 1 73 ? -7.118 0.860 15.983 1.00 83.50 73 PRO A N 1
ATOM 571 C CA . PRO A 1 73 ? -7.565 1.945 16.839 1.00 83.50 73 PRO A CA 1
ATOM 572 C C . PRO A 1 73 ? -6.398 2.702 17.469 1.00 83.50 73 PRO A C 1
ATOM 574 O O . PRO A 1 73 ? -5.560 2.098 18.137 1.00 83.50 73 PRO A O 1
ATOM 577 N N . SER A 1 74 ? -6.395 4.022 17.309 1.00 89.19 74 SER A N 1
ATOM 578 C CA . SER A 1 74 ? -5.376 4.949 17.813 1.00 89.19 74 SER A CA 1
ATOM 579 C C . SER A 1 74 ? -5.934 5.760 18.989 1.00 89.19 74 SER A C 1
ATOM 581 O O . SER A 1 74 ? -5.945 6.986 18.994 1.00 89.19 74 SER A O 1
ATOM 583 N N . PHE A 1 75 ? -6.491 5.081 19.990 1.00 90.75 75 PHE A N 1
ATOM 584 C CA . PHE A 1 75 ? -7.059 5.777 21.144 1.00 90.75 75 PHE A CA 1
ATOM 585 C C . PHE A 1 75 ? -5.972 6.445 21.993 1.00 90.75 75 PHE A C 1
ATOM 587 O O . PHE A 1 75 ? -4.927 5.847 22.259 1.00 90.75 75 PHE A O 1
ATOM 594 N N . HIS A 1 76 ? -6.270 7.642 22.501 1.00 94.31 76 HIS A N 1
ATOM 595 C CA . HIS A 1 76 ? -5.413 8.321 23.466 1.00 94.31 76 HIS A CA 1
ATOM 596 C C . HIS A 1 76 ? -5.166 7.456 24.715 1.00 94.31 76 HIS A C 1
ATOM 598 O O . HIS A 1 76 ? -6.081 6.804 25.232 1.00 94.31 76 HIS A O 1
ATOM 604 N N . ILE A 1 77 ? -3.950 7.517 25.268 1.00 93.44 77 ILE A N 1
ATOM 605 C CA . ILE A 1 77 ? -3.542 6.751 26.462 1.00 93.44 77 ILE A CA 1
ATOM 606 C C . ILE A 1 77 ? -4.419 7.025 27.697 1.00 93.44 77 ILE A C 1
ATOM 608 O O . ILE A 1 77 ? -4.587 6.154 28.553 1.00 93.44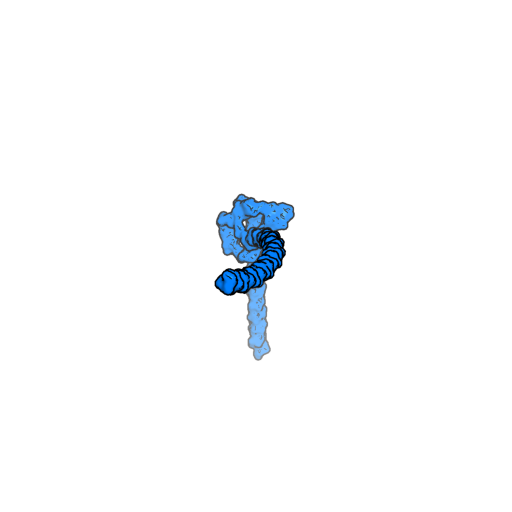 77 ILE A O 1
ATOM 612 N N . TYR A 1 78 ? -5.032 8.210 27.754 1.00 95.56 78 TYR A N 1
ATOM 613 C CA . TYR A 1 78 ? -6.009 8.611 28.774 1.00 95.56 78 TYR A CA 1
ATOM 614 C C . TYR A 1 78 ? -7.122 7.566 28.970 1.00 95.56 78 TYR A C 1
ATOM 616 O O . TYR A 1 78 ? -7.504 7.271 30.099 1.00 95.56 78 TYR A O 1
ATOM 624 N N . TYR A 1 79 ? -7.568 6.915 27.892 1.00 93.31 79 TYR A N 1
ATOM 625 C CA . TYR A 1 79 ? -8.639 5.915 27.929 1.00 93.31 79 TYR A CA 1
ATOM 626 C C . TYR A 1 79 ? -8.168 4.494 28.269 1.00 93.31 79 TYR A C 1
ATOM 628 O O . TYR A 1 79 ? -8.941 3.537 28.173 1.00 93.31 79 TYR A O 1
ATOM 636 N N . SER A 1 80 ? -6.904 4.316 28.661 1.00 93.81 80 SER A N 1
ATOM 637 C CA . SER A 1 80 ? -6.320 3.006 28.987 1.00 93.81 80 SER A CA 1
ATOM 638 C C . SER A 1 80 ? -7.167 2.204 29.981 1.00 93.81 80 SER A C 1
ATOM 640 O O . SER A 1 80 ? -7.336 0.998 29.803 1.00 93.81 80 SER A O 1
ATOM 642 N N . LYS A 1 81 ? -7.787 2.859 30.972 1.00 94.25 81 LYS A N 1
ATOM 643 C CA . LYS A 1 81 ? -8.673 2.209 31.951 1.00 94.25 81 LYS A CA 1
ATOM 644 C C . LYS A 1 81 ? -9.882 1.531 31.297 1.00 94.25 81 LYS A C 1
ATOM 646 O O . LYS A 1 81 ? -10.180 0.381 31.621 1.00 94.25 81 LYS A O 1
ATOM 651 N N . GLN A 1 82 ? -10.588 2.210 30.393 1.00 94.56 82 GLN A N 1
ATOM 652 C CA . GLN A 1 82 ? -11.716 1.635 29.652 1.00 94.56 82 GLN A CA 1
ATOM 653 C C . GLN A 1 82 ? -11.230 0.576 28.661 1.00 94.56 82 GLN A C 1
ATOM 655 O O . GLN A 1 82 ? -11.784 -0.519 28.581 1.00 94.56 82 GLN A O 1
ATOM 660 N N . LEU A 1 83 ? -10.155 0.872 27.931 1.00 93.31 83 LEU A N 1
ATOM 661 C CA . LEU A 1 83 ? -9.621 -0.021 26.909 1.00 93.31 83 LEU A CA 1
ATOM 662 C C . LEU A 1 83 ? -9.137 -1.345 27.505 1.00 93.31 83 LEU A C 1
ATOM 664 O O . LEU A 1 83 ? -9.355 -2.393 26.906 1.00 93.31 83 LEU A O 1
ATOM 668 N N . ASN A 1 84 ? -8.530 -1.348 28.686 1.00 93.25 84 ASN A N 1
ATOM 669 C CA . ASN A 1 84 ? -8.070 -2.583 29.325 1.00 93.25 84 ASN A CA 1
ATOM 670 C C . ASN A 1 84 ? -9.221 -3.513 29.742 1.00 93.25 84 ASN A C 1
ATOM 672 O O . ASN A 1 84 ? -9.002 -4.709 29.918 1.00 93.25 84 ASN A O 1
ATOM 676 N N . GLN A 1 85 ? -10.451 -3.002 29.838 1.00 93.56 85 GLN A N 1
ATOM 677 C CA . GLN A 1 85 ? -11.642 -3.808 30.125 1.00 93.56 85 GLN A CA 1
ATOM 678 C C . GLN A 1 85 ? -12.254 -4.441 28.869 1.00 93.56 85 GLN A C 1
ATOM 680 O O . GLN A 1 85 ? -13.041 -5.383 28.975 1.00 93.56 85 GLN A O 1
ATOM 685 N N . LEU A 1 86 ? -11.908 -3.937 27.681 1.00 92.88 86 LEU A N 1
ATOM 686 C CA . LEU A 1 86 ? -12.522 -4.338 26.421 1.00 92.88 86 LEU A CA 1
ATOM 687 C C . LEU A 1 86 ? -11.645 -5.327 25.632 1.00 92.88 86 LEU A C 1
ATOM 689 O O . LEU A 1 86 ? -10.428 -5.139 25.527 1.00 92.88 86 LEU A O 1
ATOM 693 N N . PRO A 1 87 ? -12.241 -6.348 24.992 1.00 91.94 87 PRO A N 1
ATOM 694 C CA . PRO A 1 87 ? -11.541 -7.187 24.027 1.00 91.94 87 PRO A CA 1
ATOM 695 C C . PRO A 1 87 ? -11.207 -6.403 22.749 1.00 91.94 87 PRO A C 1
ATOM 697 O O . PRO A 1 87 ? -11.860 -5.415 22.404 1.00 91.94 87 PRO A O 1
ATOM 700 N N . ARG A 1 88 ? -10.196 -6.874 22.005 1.00 89.19 88 ARG A N 1
ATOM 701 C CA . ARG A 1 88 ? -9.692 -6.215 20.784 1.00 89.19 88 ARG A CA 1
ATOM 702 C C . ARG A 1 88 ? -10.785 -5.974 19.738 1.00 89.19 88 ARG A C 1
ATOM 704 O O . ARG A 1 88 ? -10.811 -4.906 19.139 1.00 89.19 88 ARG A O 1
ATOM 711 N N . SER A 1 89 ? -11.699 -6.926 19.558 1.00 89.00 89 SER A N 1
ATOM 712 C CA . SER A 1 89 ? -12.820 -6.807 18.617 1.00 89.00 89 SER A CA 1
ATOM 713 C C . SER A 1 89 ? -13.716 -5.606 18.922 1.00 89.00 89 SER A C 1
ATOM 715 O O . SER A 1 89 ? -14.064 -4.860 18.012 1.00 89.00 89 SER A O 1
ATOM 717 N N . ILE A 1 90 ? -14.031 -5.366 20.199 1.00 91.06 90 ILE A N 1
ATOM 718 C CA . ILE A 1 90 ? -14.867 -4.233 20.611 1.00 91.06 90 ILE A CA 1
ATOM 719 C C . ILE A 1 90 ? -14.112 -2.913 20.448 1.00 91.06 90 ILE A C 1
ATOM 721 O O . ILE A 1 90 ? -14.704 -1.941 19.999 1.00 91.06 90 ILE A O 1
ATOM 725 N N . LYS A 1 91 ? -12.800 -2.867 20.722 1.00 92.44 91 LYS A N 1
ATOM 726 C CA . LYS A 1 91 ? -11.984 -1.661 20.468 1.00 92.44 91 LYS A CA 1
ATOM 727 C C . LYS A 1 91 ? -12.034 -1.244 18.997 1.00 92.44 91 LYS A C 1
ATOM 729 O O . LYS A 1 91 ? -12.233 -0.069 18.705 1.00 92.44 91 LYS A O 1
ATOM 734 N N . ILE A 1 92 ? -11.880 -2.212 18.091 1.00 90.56 92 ILE A N 1
ATOM 735 C CA . ILE A 1 92 ? -11.956 -1.991 16.640 1.00 90.56 92 ILE A CA 1
ATOM 736 C C . ILE A 1 92 ? -13.360 -1.532 16.241 1.00 90.56 92 ILE A C 1
ATOM 738 O O . ILE A 1 92 ? -13.503 -0.587 15.471 1.00 90.56 92 ILE A O 1
ATOM 742 N N . ASP A 1 93 ? -14.401 -2.158 16.789 1.00 90.06 93 ASP A N 1
ATOM 743 C CA . ASP A 1 93 ? -15.787 -1.789 16.503 1.00 90.06 93 ASP A CA 1
ATOM 744 C C . ASP A 1 93 ? -16.122 -0.359 16.941 1.00 90.06 93 ASP A C 1
ATOM 746 O O . ASP A 1 93 ? -16.676 0.415 16.163 1.00 90.06 93 ASP A O 1
ATOM 750 N N . THR A 1 94 ? -15.728 0.008 18.159 1.00 91.81 94 THR A N 1
ATOM 751 C CA . THR A 1 94 ? -15.864 1.360 18.711 1.00 91.81 94 THR A CA 1
ATOM 752 C C . THR A 1 94 ? -15.130 2.384 17.847 1.00 91.81 94 THR A C 1
ATOM 754 O O . THR A 1 94 ? -15.717 3.401 17.487 1.00 91.81 94 THR A O 1
ATOM 757 N N . TRP A 1 95 ? -13.878 2.111 17.462 1.00 92.19 95 TRP A N 1
ATOM 758 C CA . TRP A 1 95 ? -13.097 3.000 16.597 1.00 92.19 95 TRP A CA 1
ATOM 759 C C . TRP A 1 95 ? -13.754 3.204 15.235 1.00 92.19 95 TRP A C 1
ATOM 761 O O . TRP A 1 95 ? -13.948 4.338 14.803 1.00 92.19 95 TRP A O 1
ATOM 771 N N . ARG A 1 96 ? -14.190 2.108 14.602 1.00 88.69 96 ARG A N 1
ATOM 772 C CA . ARG A 1 96 ? -14.930 2.154 13.339 1.00 88.69 96 ARG A CA 1
ATOM 773 C C . ARG A 1 96 ? -16.177 3.023 13.472 1.00 88.69 96 ARG A C 1
ATOM 775 O O . ARG A 1 96 ? -16.412 3.882 12.638 1.00 88.69 96 ARG A O 1
ATOM 782 N N . ARG A 1 97 ? -16.953 2.877 14.551 1.00 89.00 97 ARG A N 1
ATOM 783 C CA . ARG A 1 97 ? -18.138 3.722 14.783 1.00 89.00 97 ARG A CA 1
ATOM 784 C C . ARG A 1 97 ? -17.791 5.204 14.904 1.00 89.00 97 ARG A C 1
ATOM 786 O O . ARG A 1 97 ? -18.569 6.017 14.425 1.00 89.00 97 ARG A O 1
ATOM 793 N N . LEU A 1 98 ? -16.665 5.571 15.513 1.00 89.12 98 LEU A N 1
ATOM 794 C CA . LEU A 1 98 ? -16.254 6.976 15.636 1.00 89.12 98 LEU A CA 1
ATOM 795 C C . LEU A 1 98 ? -15.928 7.599 14.274 1.00 89.12 98 LEU A C 1
ATOM 797 O O . LEU A 1 98 ? -16.296 8.749 14.030 1.00 89.12 98 LEU A O 1
ATOM 801 N N . THR A 1 99 ? -15.302 6.827 13.386 1.00 84.44 99 THR A N 1
ATOM 802 C CA . THR A 1 99 ? -14.829 7.290 12.074 1.00 84.44 99 THR A CA 1
ATOM 803 C C . THR A 1 99 ? -15.820 7.054 10.931 1.00 84.44 99 THR A C 1
ATOM 805 O O . THR A 1 99 ? -15.647 7.631 9.863 1.00 84.44 99 THR A O 1
ATOM 808 N N . THR A 1 100 ? -16.882 6.258 11.130 1.00 81.81 100 THR A N 1
ATOM 809 C CA . THR A 1 100 ? -17.877 5.941 10.080 1.00 81.81 100 THR A CA 1
ATOM 810 C C . THR A 1 100 ? -19.334 6.266 10.441 1.00 81.81 100 THR A C 1
ATOM 812 O O . THR A 1 100 ? -20.242 5.909 9.692 1.00 81.81 100 THR A O 1
ATOM 815 N N . ARG A 1 101 ? -19.614 6.873 11.601 1.00 80.38 101 ARG A N 1
ATOM 816 C CA . ARG A 1 101 ? -20.974 7.316 11.990 1.00 80.38 101 ARG A CA 1
ATOM 817 C C . ARG A 1 101 ? -21.468 8.491 11.136 1.00 80.38 101 ARG A C 1
ATOM 819 O O . ARG A 1 101 ? -20.703 9.082 10.390 1.00 80.38 101 ARG A O 1
ATOM 826 N N . LYS A 1 102 ? -22.744 8.873 11.302 1.00 78.25 102 LYS A N 1
ATOM 827 C CA . LYS A 1 102 ? -23.403 9.979 10.569 1.00 78.25 102 LYS A CA 1
ATOM 828 C C . LYS A 1 102 ? -22.618 11.303 10.610 1.00 78.25 102 LYS A C 1
ATOM 830 O O . LYS A 1 102 ? -22.620 12.034 9.628 1.00 78.25 102 LYS A O 1
ATOM 835 N N . HIS A 1 103 ? -21.939 11.574 11.725 1.00 81.94 103 HIS A N 1
ATOM 836 C CA . HIS A 1 103 ? -20.997 12.685 11.891 1.00 81.94 103 HIS A CA 1
ATOM 837 C C . HIS A 1 103 ? -19.646 12.120 12.355 1.00 81.94 103 HIS A C 1
ATOM 839 O O . HIS A 1 103 ? -19.398 12.013 13.563 1.00 81.94 103 HIS A O 1
ATOM 845 N N . PRO A 1 104 ? -18.822 11.626 11.417 1.00 84.50 104 PRO A N 1
ATOM 846 C CA . PRO A 1 104 ? -17.576 10.962 11.761 1.00 84.50 104 PRO A CA 1
ATOM 847 C C . PRO A 1 104 ? -16.576 11.974 12.323 1.00 84.50 104 PRO A C 1
ATOM 849 O O . PRO A 1 104 ? -16.504 13.108 11.853 1.00 84.50 104 PRO A O 1
ATOM 852 N N . LEU A 1 105 ? -15.813 11.565 13.337 1.00 87.12 105 LEU A N 1
ATOM 853 C CA . LEU A 1 105 ? -14.668 12.353 13.799 1.00 87.12 105 LEU A CA 1
ATOM 854 C C . LEU A 1 105 ? -13.512 12.172 12.827 1.00 87.12 105 LEU A C 1
ATOM 856 O O . LEU A 1 105 ? -13.330 11.080 12.275 1.00 87.12 105 LEU A O 1
ATOM 860 N N . SER A 1 106 ? -12.694 13.215 12.674 1.00 86.44 106 SER A N 1
ATOM 861 C CA . SER A 1 106 ? -11.388 13.032 12.049 1.00 86.44 106 SER A CA 1
ATOM 862 C C . SER A 1 106 ? -10.551 12.053 12.880 1.00 86.44 106 SER A C 1
ATOM 864 O O . SER A 1 106 ? -10.763 11.887 14.085 1.00 86.44 106 SER A O 1
ATOM 866 N N . ILE A 1 107 ? -9.581 11.398 12.243 1.00 84.62 107 ILE A N 1
ATOM 867 C CA . ILE A 1 107 ? -8.675 10.464 12.930 1.00 84.62 107 ILE A CA 1
ATOM 868 C C . ILE A 1 107 ? -7.961 11.165 14.093 1.00 84.62 107 ILE A C 1
ATOM 870 O O . ILE A 1 107 ? -7.806 10.581 15.161 1.00 84.62 107 ILE A O 1
ATOM 874 N N . GLU A 1 108 ? -7.583 12.428 13.917 1.00 86.69 108 GLU A N 1
ATOM 875 C CA . GLU A 1 108 ? -6.919 13.251 14.932 1.00 86.69 108 GLU A CA 1
ATOM 876 C C . GLU A 1 108 ? -7.844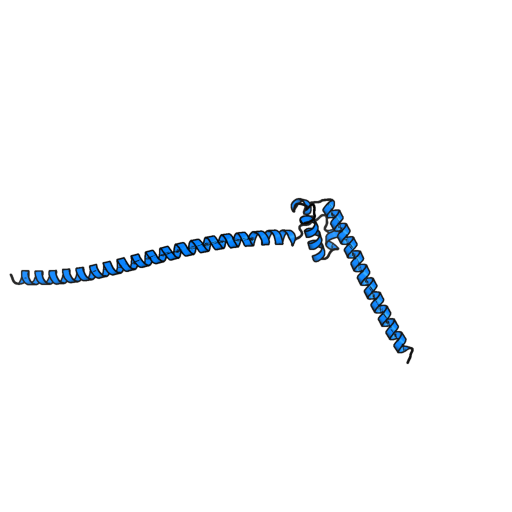 13.548 16.114 1.00 86.69 108 GLU A C 1
ATOM 878 O O . GLU A 1 108 ? -7.451 13.377 17.265 1.00 86.69 108 GLU A O 1
ATOM 883 N N . GLN A 1 109 ? -9.097 13.923 15.843 1.00 88.75 109 GLN A N 1
ATOM 884 C CA . GLN A 1 109 ? -10.097 14.167 16.884 1.00 88.75 109 GLN A CA 1
ATOM 885 C C . GLN A 1 109 ? -10.426 12.887 17.656 1.00 88.75 109 GLN A C 1
ATOM 887 O O . GLN A 1 109 ? -10.516 12.918 18.880 1.00 88.75 109 GLN A O 1
ATOM 892 N N . ALA A 1 110 ? -10.559 11.754 16.959 1.00 86.06 110 ALA A N 1
ATOM 893 C CA . ALA A 1 110 ? -10.793 10.449 17.574 1.00 86.06 110 ALA A CA 1
ATOM 894 C C . ALA A 1 110 ? -9.577 9.934 18.368 1.00 86.06 110 ALA A C 1
ATOM 896 O O . ALA A 1 110 ? -9.744 9.193 19.338 1.00 86.06 110 ALA A O 1
ATOM 897 N N . SER A 1 111 ? -8.364 10.328 17.962 1.00 89.56 111 SER A N 1
ATOM 898 C CA . SER A 1 111 ? -7.112 10.014 18.668 1.00 89.56 111 SER A CA 1
ATOM 899 C C . SER A 1 111 ? -6.826 10.952 19.842 1.00 89.56 111 SER A C 1
ATOM 901 O O . SER A 1 111 ? -5.976 10.642 20.674 1.00 89.56 111 SER A O 1
ATOM 903 N N . SER A 1 112 ? -7.511 12.093 19.910 1.00 91.12 112 SER A N 1
ATOM 904 C CA . SER A 1 112 ? -7.398 13.082 20.980 1.00 91.12 112 SER A CA 1
ATOM 905 C C . SER A 1 112 ? -8.364 12.782 22.133 1.00 91.12 112 SER A C 1
ATOM 907 O O . SER A 1 112 ? -9.189 11.867 22.078 1.00 91.12 112 SER A O 1
ATOM 909 N N . ILE A 1 113 ? -8.258 13.557 23.212 1.00 93.00 113 ILE A N 1
ATOM 910 C CA . ILE A 1 113 ? -9.227 13.536 24.307 1.00 93.00 113 ILE A CA 1
ATOM 911 C C . ILE A 1 113 ? -10.480 14.268 23.824 1.00 93.00 113 ILE A C 1
ATOM 913 O O . ILE A 1 113 ? -10.478 15.489 23.667 1.00 93.00 113 ILE A O 1
ATOM 917 N N . HIS A 1 114 ? -11.546 13.510 23.570 1.00 93.06 114 HIS A N 1
ATOM 918 C CA . HIS A 1 114 ? -12.785 14.025 22.998 1.00 93.06 114 HIS A CA 1
ATOM 919 C C . HIS A 1 114 ? -14.003 13.455 23.744 1.00 93.06 114 HIS A C 1
ATOM 921 O O . HIS A 1 114 ? -14.089 12.236 23.927 1.00 93.06 114 HIS A O 1
ATOM 927 N N . PRO A 1 115 ? -14.986 14.285 24.142 1.00 92.06 115 PRO A N 1
ATOM 928 C CA . PRO A 1 115 ? -16.112 13.841 24.973 1.00 92.06 115 PRO A CA 1
ATOM 929 C C . PRO A 1 115 ? -16.943 12.738 24.306 1.00 92.06 115 PRO A C 1
ATOM 931 O O . PRO A 1 115 ? -17.354 11.779 24.949 1.00 92.06 115 PRO A O 1
ATOM 934 N N . GLU A 1 116 ? -17.133 12.813 22.988 1.00 90.69 116 GLU A N 1
ATOM 935 C CA . GLU A 1 116 ? -17.866 11.774 22.255 1.00 90.69 116 GLU A CA 1
ATOM 936 C C . GLU A 1 116 ? -17.127 10.428 22.190 1.00 90.69 116 GLU A C 1
ATOM 938 O O . GLU A 1 116 ? -17.766 9.380 22.102 1.00 90.69 116 GLU A O 1
ATOM 943 N N . VAL A 1 117 ? -15.789 10.438 22.242 1.00 93.19 117 VAL A N 1
ATOM 944 C CA . VAL A 1 117 ? -14.987 9.208 22.328 1.00 93.19 117 VAL A CA 1
ATOM 945 C C . VAL A 1 117 ? -15.182 8.575 23.703 1.00 93.19 117 VAL A C 1
ATOM 947 O O . VAL A 1 117 ? -15.382 7.364 23.805 1.00 93.19 117 VAL A O 1
ATOM 950 N N . GLU A 1 118 ? -15.184 9.398 24.752 1.00 94.44 118 GLU A N 1
ATOM 951 C CA . GLU A 1 118 ? -15.400 8.961 26.128 1.00 94.44 118 GLU A CA 1
ATOM 952 C C . GLU A 1 118 ? -16.788 8.346 26.343 1.00 94.44 118 GLU A C 1
ATOM 954 O O . GLU A 1 118 ? -16.885 7.232 26.862 1.00 94.44 118 GLU A O 1
ATOM 959 N N . ASP A 1 119 ? -17.853 9.018 25.894 1.00 94.25 119 ASP A N 1
ATOM 960 C CA . ASP A 1 119 ? -19.227 8.514 26.010 1.00 94.25 119 ASP A CA 1
ATOM 961 C C . ASP A 1 119 ? -19.385 7.149 25.321 1.00 94.25 119 ASP A C 1
ATOM 963 O O . ASP A 1 119 ? -19.898 6.182 25.897 1.00 94.25 119 ASP A O 1
ATOM 967 N N . LEU A 1 120 ? -18.845 7.022 24.105 1.00 93.44 120 LEU A N 1
ATOM 968 C CA . LEU A 1 120 ? -18.950 5.795 23.323 1.00 93.44 120 LEU A CA 1
ATOM 969 C C . LEU A 1 120 ? -18.135 4.647 23.940 1.00 93.44 120 LEU A C 1
ATOM 971 O O . LEU A 1 120 ? -18.605 3.505 23.959 1.00 93.44 120 LEU A O 1
ATOM 975 N N . LEU A 1 121 ? -16.955 4.935 24.501 1.00 94.69 121 LEU A N 1
ATOM 976 C CA . LEU A 1 121 ? -16.154 3.959 25.244 1.00 94.69 121 LEU A CA 1
ATOM 977 C C . LEU A 1 121 ? -16.843 3.514 26.536 1.00 94.69 121 LEU A C 1
ATOM 979 O O . LEU A 1 121 ? -16.909 2.312 26.799 1.00 94.69 121 LEU A O 1
ATOM 983 N N . ASN A 1 122 ? -17.399 4.441 27.315 1.00 94.94 122 ASN A N 1
ATOM 984 C CA . ASN A 1 122 ? -18.110 4.122 28.554 1.00 94.94 122 ASN A CA 1
ATOM 985 C C . ASN A 1 122 ? -19.349 3.262 28.271 1.00 94.94 122 ASN A C 1
ATOM 987 O O . ASN A 1 122 ? -19.566 2.238 28.926 1.00 94.94 122 ASN A O 1
ATOM 991 N N . LYS A 1 123 ? -20.105 3.599 27.221 1.00 94.88 123 LYS A N 1
ATOM 992 C CA . LYS A 1 123 ? -21.229 2.789 26.742 1.00 94.88 123 LYS A CA 1
ATOM 993 C C . LYS A 1 123 ? -20.787 1.397 26.293 1.00 94.88 123 LYS A C 1
ATOM 995 O O . LYS A 1 123 ? -21.446 0.409 26.618 1.00 94.88 123 LYS A O 1
ATOM 1000 N N . ALA A 1 124 ? -19.672 1.291 25.569 1.00 94.44 124 ALA A N 1
ATOM 1001 C CA . ALA A 1 124 ? -19.128 0.006 25.135 1.00 94.44 124 ALA A CA 1
ATOM 1002 C C . ALA A 1 124 ? -18.703 -0.872 26.325 1.00 94.44 124 ALA A C 1
ATOM 1004 O O . ALA A 1 124 ? -19.019 -2.062 26.341 1.00 94.44 124 ALA A O 1
ATOM 1005 N N . VAL A 1 125 ? -18.045 -0.290 27.334 1.00 95.62 125 VAL A N 1
ATOM 1006 C CA . VAL A 1 125 ? -17.673 -0.980 28.581 1.00 95.62 125 VAL A CA 1
ATOM 1007 C C . VAL A 1 125 ? -18.915 -1.480 29.313 1.00 95.62 125 VAL A C 1
ATOM 1009 O O . VAL A 1 125 ? -18.990 -2.668 29.628 1.00 95.62 125 VAL A O 1
ATOM 1012 N N . GLY A 1 126 ? -19.914 -0.617 29.520 1.00 94.06 126 GLY A N 1
ATOM 1013 C CA . GLY A 1 126 ? -21.164 -0.996 30.183 1.00 94.06 126 GLY A CA 1
ATOM 1014 C C . GLY A 1 126 ? -21.879 -2.141 29.461 1.00 94.06 126 GLY A C 1
ATOM 1015 O O . GLY A 1 126 ? -22.229 -3.149 30.075 1.00 94.06 126 GLY A O 1
ATOM 1016 N N . ASN A 1 127 ? -22.010 -2.041 28.135 1.00 93.25 127 ASN A N 1
ATOM 1017 C CA . ASN A 1 127 ? -22.614 -3.091 27.317 1.00 93.25 127 ASN A CA 1
ATOM 1018 C C . ASN A 1 127 ? -21.845 -4.412 27.417 1.00 93.25 127 ASN A C 1
ATOM 1020 O O . ASN A 1 127 ? -22.456 -5.467 27.578 1.00 93.25 127 ASN A O 1
ATOM 1024 N N . TYR A 1 128 ? -20.513 -4.372 27.351 1.00 92.31 128 TYR A N 1
ATOM 1025 C CA . TYR A 1 128 ? -19.692 -5.576 27.438 1.00 92.31 128 TYR A CA 1
ATOM 1026 C C . TYR A 1 128 ? -19.816 -6.265 28.802 1.00 92.31 128 TYR A C 1
ATOM 1028 O O . TYR A 1 128 ? -19.970 -7.486 28.859 1.00 92.31 128 TYR A O 1
ATOM 1036 N N . ILE A 1 129 ? -19.804 -5.498 29.895 1.00 90.31 129 ILE A N 1
ATOM 1037 C CA . ILE A 1 129 ? -19.989 -6.031 31.251 1.00 90.31 129 ILE A CA 1
ATOM 1038 C C . ILE A 1 129 ? -21.370 -6.681 31.384 1.00 90.31 129 ILE A C 1
ATOM 1040 O O . ILE A 1 129 ? -21.456 -7.823 31.832 1.00 90.31 129 ILE A O 1
ATOM 1044 N N . ASN A 1 130 ? -22.433 -6.012 30.931 1.00 88.62 130 ASN A N 1
ATOM 1045 C CA . ASN A 1 130 ? -23.795 -6.551 30.980 1.00 88.62 130 ASN A CA 1
ATOM 1046 C C . ASN A 1 130 ? -23.922 -7.863 30.199 1.00 88.62 130 ASN A C 1
ATOM 1048 O O . ASN A 1 130 ? -24.469 -8.846 30.701 1.00 88.62 130 ASN A O 1
ATOM 1052 N N . VAL A 1 131 ? -23.355 -7.904 28.992 1.00 86.81 131 VAL A N 1
ATOM 1053 C CA . VAL A 1 131 ? -23.311 -9.114 28.164 1.00 86.81 131 VAL A CA 1
ATOM 1054 C C . VAL A 1 131 ? -22.557 -10.234 28.888 1.00 86.81 131 VAL A C 1
ATOM 1056 O O . VAL A 1 131 ? -23.058 -11.355 28.986 1.00 86.81 131 VAL A O 1
ATOM 1059 N N . LYS A 1 132 ? -21.387 -9.938 29.464 1.00 84.81 132 LYS A N 1
ATOM 1060 C CA . LYS A 1 132 ? -20.573 -10.909 30.211 1.00 84.81 132 LYS A CA 1
ATOM 1061 C C . LYS A 1 132 ? -21.304 -11.469 31.439 1.00 84.81 132 LYS A C 1
ATOM 1063 O O . LYS A 1 132 ? -21.229 -12.673 31.700 1.00 84.81 132 LYS A O 1
ATOM 1068 N N . LEU A 1 133 ? -22.026 -10.624 32.173 1.00 81.50 133 LEU A N 1
ATOM 1069 C CA . LEU A 1 133 ? -22.840 -11.036 33.319 1.00 81.50 133 LEU A CA 1
ATOM 1070 C C . LEU A 1 133 ? -24.011 -11.926 32.887 1.00 81.50 133 LEU A C 1
ATOM 1072 O O . LEU A 1 133 ? -24.236 -12.968 33.500 1.00 81.50 133 LEU A O 1
ATOM 1076 N N . CYS A 1 134 ? -24.697 -11.581 31.794 1.00 76.56 134 CYS A N 1
ATOM 1077 C CA . CYS A 1 134 ? -25.800 -12.376 31.250 1.00 76.56 134 CYS A CA 1
ATOM 1078 C C . CYS A 1 134 ? -25.346 -13.785 30.830 1.00 76.56 134 CYS A C 1
ATOM 1080 O O . CYS A 1 134 ? -25.963 -14.780 31.216 1.00 76.56 134 CYS A O 1
ATOM 1082 N N . TYR A 1 135 ? -24.217 -13.897 30.121 1.00 78.50 135 TYR A N 1
ATOM 1083 C CA . TYR A 1 135 ? -23.641 -15.200 29.772 1.00 78.50 135 TYR A CA 1
ATOM 1084 C C . TYR A 1 135 ? -23.284 -16.028 31.009 1.00 78.50 135 TYR A C 1
ATOM 1086 O O . TYR A 1 135 ? -23.567 -17.227 31.050 1.00 78.50 135 TYR A O 1
ATOM 1094 N N . SER A 1 136 ? -22.702 -15.390 32.026 1.00 80.06 136 SER A N 1
ATOM 1095 C CA . SER A 1 136 ? -22.332 -16.063 33.275 1.00 80.06 136 SER A CA 1
ATOM 1096 C C . SER A 1 136 ? -23.569 -16.593 34.010 1.00 80.06 136 SER A C 1
ATOM 1098 O O . SER A 1 136 ? -23.584 -17.748 34.435 1.00 80.06 136 SER A O 1
ATOM 1100 N N . HIS A 1 137 ? -24.636 -15.794 34.091 1.00 83.69 137 HIS A N 1
ATOM 1101 C CA . HIS A 1 137 ? -25.910 -16.195 34.689 1.00 83.69 137 HIS A CA 1
ATOM 1102 C C . HIS A 1 137 ? -26.534 -17.393 33.956 1.00 83.69 137 HIS A C 1
ATOM 1104 O O . HIS A 1 137 ? -26.842 -18.412 34.577 1.00 83.69 137 HIS A O 1
ATOM 1110 N N . ASN A 1 138 ? -26.630 -17.323 32.625 1.00 81.38 138 ASN A N 1
ATOM 1111 C CA . ASN A 1 138 ? -27.165 -18.413 31.805 1.00 81.38 138 ASN A CA 1
ATOM 1112 C C . ASN A 1 138 ? -26.348 -19.707 31.958 1.00 81.38 138 ASN A C 1
ATOM 1114 O O . ASN A 1 138 ? -26.908 -20.803 32.011 1.00 81.38 138 ASN A O 1
ATOM 1118 N N . GLN A 1 139 ? -25.021 -19.602 32.085 1.00 76.88 139 GLN A N 1
ATOM 1119 C CA . GLN A 1 139 ? -24.159 -20.764 32.290 1.00 76.88 139 GLN A CA 1
ATOM 1120 C C . GLN A 1 139 ? -24.371 -21.418 33.665 1.00 76.88 139 GLN A C 1
ATOM 1122 O O . GLN A 1 139 ? -24.345 -22.648 33.762 1.00 76.88 139 GLN A O 1
ATOM 1127 N N . ILE A 1 140 ? -24.611 -20.627 34.716 1.00 86.06 140 ILE A N 1
ATOM 1128 C CA . ILE A 1 140 ? -24.942 -21.134 36.056 1.00 86.06 140 ILE A CA 1
ATOM 1129 C C . ILE A 1 140 ? -26.295 -21.851 36.036 1.00 86.06 140 ILE A C 1
ATOM 1131 O O . ILE A 1 140 ? -26.372 -22.997 36.482 1.00 86.06 140 ILE A O 1
ATOM 1135 N N . LEU A 1 141 ? -27.331 -21.241 35.449 1.00 84.81 141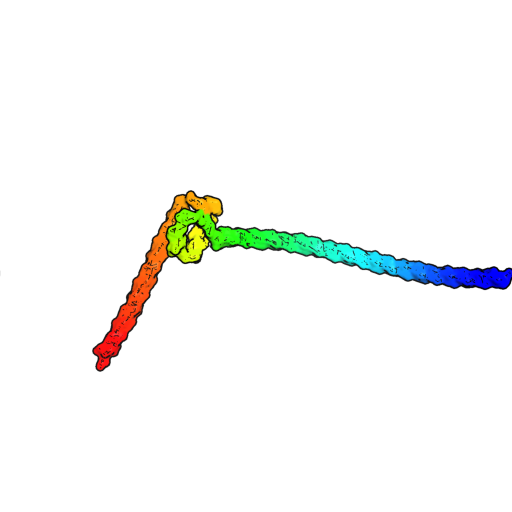 LEU A N 1
ATOM 1136 C CA . LEU A 1 141 ? -28.656 -21.860 35.319 1.00 84.81 141 LEU A CA 1
ATOM 1137 C C . LEU A 1 141 ? -28.587 -23.222 34.609 1.00 84.81 141 LEU A C 1
ATOM 1139 O O . LEU A 1 141 ? -29.154 -24.206 35.084 1.00 84.81 141 LEU A O 1
ATOM 1143 N N . MET A 1 142 ? -27.815 -23.312 33.522 1.00 83.38 142 MET A N 1
ATOM 1144 C CA . MET A 1 142 ? -27.597 -24.564 32.785 1.00 83.38 142 MET A CA 1
ATOM 1145 C C . MET A 1 142 ? -26.859 -25.639 33.597 1.00 83.38 142 MET A C 1
ATOM 1147 O O . MET A 1 142 ? -27.034 -26.832 33.348 1.00 83.38 142 MET A O 1
ATOM 1151 N N . ARG A 1 143 ? -25.996 -25.255 34.545 1.00 88.94 143 ARG A N 1
ATOM 1152 C CA . ARG A 1 143 ? -25.328 -26.211 35.445 1.00 88.94 143 ARG A CA 1
ATOM 1153 C C . ARG A 1 143 ? -26.279 -26.702 36.536 1.00 88.94 143 ARG A C 1
ATOM 1155 O O . ARG A 1 143 ? -26.295 -27.901 36.807 1.00 88.94 143 ARG A O 1
ATOM 1162 N N . LEU A 1 144 ? -27.087 -25.811 37.111 1.00 87.69 144 LEU A N 1
ATOM 1163 C CA . LEU A 1 144 ? -28.074 -26.158 38.139 1.00 87.69 144 LEU A CA 1
ATOM 1164 C C . LEU A 1 144 ? -29.158 -27.100 37.600 1.00 87.69 144 LEU A C 1
ATOM 1166 O O . LEU A 1 144 ? -29.471 -28.096 38.248 1.00 87.69 144 LEU A O 1
ATOM 1170 N N . SER A 1 145 ? -29.665 -26.865 36.385 1.00 84.75 145 SER A N 1
ATOM 1171 C CA . SER A 1 145 ? -30.646 -27.763 35.756 1.00 84.75 145 SER A CA 1
ATOM 1172 C C . SER A 1 145 ? -30.087 -29.173 35.533 1.00 84.75 145 SER A C 1
ATOM 1174 O O . SER A 1 145 ? -30.754 -30.165 35.825 1.00 84.75 145 SER A O 1
ATOM 1176 N N . LYS A 1 146 ? -28.826 -29.280 35.093 1.00 86.81 146 LYS A N 1
ATOM 1177 C CA . LYS A 1 146 ? -28.127 -30.566 34.933 1.00 86.81 146 LYS A CA 1
ATOM 1178 C C . LYS A 1 146 ? -27.912 -31.290 36.260 1.00 86.81 146 LYS A C 1
ATOM 1180 O O . LYS A 1 146 ? -28.009 -32.515 36.290 1.00 86.81 146 LYS A O 1
ATOM 1185 N N . LEU A 1 147 ? -27.602 -30.565 37.336 1.00 89.44 147 LEU A N 1
ATOM 1186 C CA . LEU A 1 147 ? -27.464 -31.147 38.673 1.00 89.44 147 LEU A CA 1
ATOM 1187 C C . LEU A 1 147 ? -28.810 -31.662 39.184 1.00 89.44 147 LEU A C 1
ATOM 1189 O O . LEU A 1 147 ? -28.882 -32.824 39.569 1.00 89.44 147 LEU A O 1
ATOM 1193 N N . ASN A 1 148 ? -29.881 -30.869 39.089 1.00 81.94 148 ASN A N 1
ATOM 1194 C CA . ASN A 1 148 ? -31.226 -31.309 39.471 1.00 81.94 148 ASN A CA 1
ATOM 1195 C C . ASN A 1 148 ? -31.667 -32.556 38.697 1.00 81.94 148 ASN A C 1
ATOM 1197 O O . ASN A 1 148 ? -32.156 -33.507 39.299 1.00 81.94 148 ASN A O 1
ATOM 1201 N N . ALA A 1 149 ? -31.424 -32.604 37.384 1.00 83.56 149 ALA A N 1
ATOM 1202 C CA . ALA A 1 149 ? -31.728 -33.786 36.579 1.00 83.56 149 ALA A CA 1
ATOM 1203 C C . ALA A 1 149 ? -30.930 -35.031 37.018 1.00 83.56 149 ALA A C 1
ATOM 1205 O O . ALA A 1 149 ? -31.445 -36.146 36.956 1.00 83.56 149 ALA A O 1
ATOM 1206 N N . LYS A 1 150 ? -29.679 -34.863 37.472 1.00 84.25 150 LYS A N 1
ATOM 1207 C CA . LYS A 1 150 ? -28.875 -35.960 38.036 1.00 84.25 150 LYS A CA 1
ATOM 1208 C C . LYS A 1 150 ? -29.386 -36.403 39.406 1.00 84.25 150 LYS A C 1
ATOM 1210 O O . LYS A 1 150 ? -29.524 -37.601 39.614 1.00 84.25 150 LYS A O 1
ATOM 1215 N N . PHE A 1 151 ? -29.694 -35.469 40.307 1.00 77.12 151 PHE A N 1
ATOM 1216 C CA . PHE A 1 151 ? -30.255 -35.786 41.625 1.00 77.12 151 PHE A CA 1
ATOM 1217 C C . PHE A 1 151 ? -31.586 -36.529 41.504 1.00 77.12 151 PHE A C 1
ATOM 1219 O O . PHE A 1 151 ? -31.768 -37.553 42.154 1.00 77.12 151 PHE A O 1
ATOM 1226 N N . PHE A 1 152 ? -32.471 -36.083 40.611 1.00 71.31 152 PHE A N 1
ATOM 1227 C CA . PHE A 1 152 ? -33.750 -36.749 40.370 1.00 71.31 152 PHE A CA 1
ATOM 1228 C C . PHE A 1 152 ? -33.570 -38.179 39.840 1.00 71.31 152 PHE A C 1
ATOM 1230 O O . PHE A 1 152 ? -34.275 -39.084 40.264 1.00 71.31 152 PHE A O 1
ATOM 1237 N N . LYS A 1 153 ? -32.577 -38.424 38.975 1.00 75.62 153 LYS A N 1
ATOM 1238 C CA . LYS A 1 153 ? -32.246 -39.786 38.518 1.00 75.62 153 LYS A CA 1
ATOM 1239 C C . LYS A 1 153 ? -31.701 -40.695 39.620 1.00 75.62 153 LYS A C 1
ATOM 1241 O O . LYS A 1 153 ? -31.884 -41.898 39.522 1.00 75.62 153 LYS A O 1
ATOM 1246 N N . ILE A 1 154 ? -31.012 -40.145 40.619 1.00 75.44 154 ILE A N 1
ATOM 1247 C CA . ILE A 1 154 ? -30.454 -40.921 41.738 1.00 75.44 154 ILE A CA 1
ATOM 1248 C C . ILE A 1 154 ? -31.541 -41.273 42.760 1.00 75.44 154 ILE A C 1
ATOM 1250 O O . ILE A 1 154 ? -31.486 -42.344 43.342 1.00 75.44 154 ILE A O 1
ATOM 1254 N N . PHE A 1 155 ? -32.517 -40.388 42.977 1.00 63.66 155 PHE A N 1
ATOM 1255 C CA . PHE A 1 155 ? -33.557 -40.564 44.000 1.00 63.66 155 PHE A CA 1
ATOM 1256 C C . PHE A 1 155 ? -34.798 -41.345 43.534 1.00 63.66 155 PHE A C 1
ATOM 1258 O O . PHE A 1 155 ? -35.654 -41.659 44.354 1.00 63.66 155 PHE A O 1
ATOM 1265 N N . VAL A 1 156 ? -34.933 -41.603 42.229 1.00 64.31 156 VAL A N 1
ATOM 1266 C CA . VAL A 1 156 ? -36.093 -42.290 41.618 1.00 64.31 156 VAL A CA 1
ATOM 1267 C C . VAL A 1 156 ? -35.752 -43.737 41.197 1.00 64.31 156 VAL A C 1
ATOM 1269 O O . VAL A 1 156 ? -36.538 -44.395 40.522 1.00 64.31 156 VAL A O 1
ATOM 1272 N N . ILE A 1 157 ? -34.593 -44.253 41.619 1.00 56.12 157 ILE A N 1
ATOM 1273 C CA . ILE A 1 157 ? -34.222 -45.680 41.574 1.00 56.12 157 ILE A CA 1
ATOM 1274 C C . ILE A 1 157 ? -34.192 -46.186 43.013 1.00 56.12 157 ILE A C 1
ATOM 1276 O O . ILE A 1 157 ? -34.705 -47.300 43.245 1.00 56.12 157 ILE A O 1
#

Radius of gyration: 42.68 Å; chains: 1; bounding box: 93×60×112 Å

pLDDT: mean 86.89, std 10.37, range [56.12, 97.88]

Secondary structure (DSSP, 8-state):
-HHHHHHHHHHHHHHHHHHHHHHHHHHHHHHHHHHHHHHHHHHHHHHHHHHHHHHHHHHHHHHHHHHHHHHS----GGGHHHHTTS-HHHHHHHHHHHHHSSSPPPHHHHHS--HHHHHHHHHHHHHHHHHHHHHHHHHHHHHHHHHHHHHHHHHT-

Sequence (157 aa):
MQSEIDETDSLKICIARLEVENAELRKKFAEIEARNAELKARIAKLEDNQTQNEIVKNLLSLPMVIMTGILTPSFHIYYSKQLNQLPRSIKIDTWRRLTTRKHPLSIEQASSIHPEVEDLLNKAVGNYINVKLCYSHNQILMRLSKLNAKFFKIFVI

Organism: Rhizophagus irregularis (strain DAOM 181602 / DAOM 197198 / MUCL 43194) (NCBI:txid747089)